Protein AF-A0AAN5BWV5-F1 (afdb_monomer_lite)

Sequence (145 aa):
MLQSTIHFCQETALDIINIGFVNGFPDQSPANWPGSNFGNQCDGLTYDVGGVKTDLLSGCHQIMEDIPICQAAGKKVLLSIGGSTPDNQELLSTESAIGFAEFLWASFGPVDDTWVAWGGPRPFGNVSVDGFDFDIEHNGGFGMF

Radius of gyration: 14.94 Å; chains: 1; bounding box: 42×34×37 Å

pLDDT: mean 92.33, std 11.41, range [37.28, 98.62]

Foldseek 3Di:
DDDFLLVVLPPPVAAEAEQDAQAAALVRWKPSATAGDRDPQFPQAADADPNIGTNHGQGNASCLVRQVSSVVSNHAYAHEYHDDPPQPHDDPDPVSVVVRVVLCCCQAAADDVVCVVVVRHNSSPRHHGNYYHYPHPHDPDPPDD

Organism: Aspergillus oryzae (NCBI:txid5062)

InterPro domains:
  IPR001223 Glycoside hydrolase family 18, catalytic domain [PS51910] (1-145)
  IPR001579 Glycosyl hydrolase family 18, active site [PS01095] (129-137)
  IPR017853 Glycoside hydrolase superfamily [SSF51445] (5-140)

Secondary structure (DSSP, 8-state):
-PPPHHHHHH-TT-SEEEEEEE-B-TTTSGGG--B---TTSS-S-EEEETTEEEEEE---HHHHHHHHHHHHTT-EEEEEEE-SSSTT----SHHHHHHHHHHHHHHHSS--HHHHHTT---TTTT---SEEEEE--S--STT--

Structure (mmCIF, N/CA/C/O backbone):
data_AF-A0AAN5BWV5-F1
#
_entry.id   AF-A0AAN5BWV5-F1
#
loop_
_atom_site.group_PDB
_atom_site.id
_atom_site.type_symbol
_atom_site.label_atom_id
_atom_site.label_alt_id
_atom_site.label_comp_id
_atom_site.label_asym_id
_atom_site.label_entity_id
_atom_site.label_seq_id
_atom_site.pdbx_PDB_ins_code
_atom_site.Cartn_x
_atom_site.Cartn_y
_atom_site.Cartn_z
_atom_site.occupancy
_atom_site.B_iso_or_equiv
_atom_site.auth_seq_id
_atom_site.auth_comp_id
_atom_site.auth_asym_id
_atom_site.auth_atom_id
_atom_site.pdbx_PDB_model_num
ATOM 1 N N . MET A 1 1 ? -13.025 19.524 1.892 1.00 37.28 1 MET A N 1
ATOM 2 C CA . MET A 1 1 ? -12.233 19.333 3.123 1.00 37.28 1 MET A CA 1
ATOM 3 C C . MET A 1 1 ? -12.111 17.830 3.292 1.00 37.28 1 MET A C 1
ATOM 5 O O . MET A 1 1 ? -13.130 17.206 3.534 1.00 37.28 1 MET A O 1
ATOM 9 N N . LEU A 1 2 ? -10.943 17.246 3.015 1.00 50.50 2 LEU A N 1
ATOM 10 C CA . LEU A 1 2 ? -10.703 15.826 3.290 1.00 50.50 2 LEU A CA 1
ATOM 11 C C . LEU A 1 2 ? -10.475 15.702 4.799 1.00 50.50 2 LEU A C 1
ATOM 13 O O . LEU A 1 2 ? -9.602 16.382 5.340 1.00 50.50 2 LEU A O 1
ATOM 17 N N . GLN A 1 3 ? -11.333 14.946 5.476 1.00 63.44 3 GLN A N 1
ATOM 18 C CA . GLN A 1 3 ? -11.221 14.670 6.908 1.00 63.44 3 GLN A CA 1
ATOM 19 C C . GLN A 1 3 ? -10.208 13.533 7.115 1.00 63.44 3 GLN A C 1
ATOM 21 O O . GLN A 1 3 ? -10.070 12.683 6.239 1.00 63.44 3 GLN A O 1
ATOM 26 N N . SER A 1 4 ? -9.475 13.536 8.234 1.00 72.94 4 SER A N 1
ATOM 27 C CA . SER A 1 4 ? -8.537 12.444 8.553 1.00 72.94 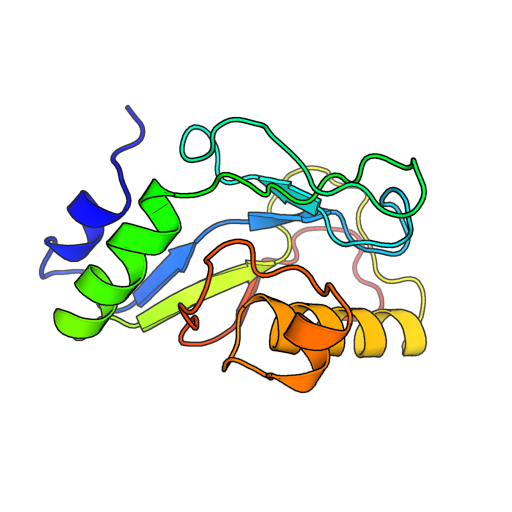4 SER A CA 1
ATOM 28 C C . SER A 1 4 ? -9.300 11.150 8.842 1.00 72.94 4 SER A C 1
ATOM 30 O O . SER A 1 4 ? -10.464 11.182 9.253 1.00 72.94 4 SER A O 1
ATOM 32 N N . THR A 1 5 ? -8.632 10.015 8.642 1.00 69.50 5 THR A N 1
ATOM 33 C CA . THR A 1 5 ? -9.187 8.674 8.853 1.00 69.50 5 THR A CA 1
ATOM 34 C C . THR A 1 5 ? -9.802 8.512 10.251 1.00 69.50 5 THR A C 1
ATOM 36 O O . THR A 1 5 ? -10.880 7.927 10.370 1.00 69.50 5 THR A O 1
ATOM 39 N N . ILE A 1 6 ? -9.229 9.133 11.292 1.00 77.75 6 ILE A N 1
ATOM 40 C CA . ILE A 1 6 ? -9.775 9.113 12.659 1.00 77.75 6 ILE A CA 1
ATOM 41 C C . ILE A 1 6 ? -11.212 9.635 12.765 1.00 77.75 6 ILE A C 1
ATOM 43 O O . ILE A 1 6 ? -11.984 9.145 13.591 1.00 77.75 6 ILE A O 1
ATOM 47 N N . HIS A 1 7 ? -11.594 10.612 11.936 1.00 81.25 7 HIS A N 1
ATOM 48 C CA . HIS A 1 7 ? -12.946 11.167 11.946 1.00 81.25 7 HIS A CA 1
ATOM 49 C C . HIS A 1 7 ? -13.969 10.085 11.591 1.00 81.25 7 HIS A C 1
ATOM 51 O O . HIS A 1 7 ? -14.963 9.905 12.292 1.00 81.25 7 HIS A O 1
ATOM 57 N N . PHE A 1 8 ? -13.664 9.296 10.561 1.00 82.75 8 PHE A N 1
ATOM 58 C CA . PHE A 1 8 ? -14.497 8.184 10.118 1.00 82.75 8 PHE A CA 1
ATOM 59 C C . PHE A 1 8 ? -14.439 6.995 11.088 1.00 82.75 8 PHE A C 1
ATOM 61 O O . PHE A 1 8 ? -15.432 6.288 11.250 1.00 82.75 8 PHE A O 1
ATOM 68 N N . CYS A 1 9 ? -13.334 6.811 11.822 1.00 86.50 9 CYS A N 1
ATOM 69 C CA . CYS A 1 9 ? -13.260 5.817 12.900 1.00 86.50 9 CYS A CA 1
ATOM 70 C C . CYS A 1 9 ? -14.268 6.082 14.035 1.00 86.50 9 CYS A C 1
ATOM 72 O O . CYS A 1 9 ? -14.656 5.153 14.739 1.00 86.50 9 CYS A O 1
ATOM 74 N N . GLN A 1 10 ? -14.692 7.329 14.238 1.00 87.88 10 GLN A N 1
ATOM 75 C CA . GLN A 1 10 ? -15.623 7.704 15.310 1.00 87.88 10 GLN A CA 1
ATOM 76 C C . GLN A 1 10 ? -17.088 7.740 14.848 1.00 87.88 10 GLN A C 1
ATOM 78 O O . GLN A 1 10 ? -17.996 7.742 15.680 1.00 87.88 10 GLN A O 1
ATOM 83 N N . GLU A 1 11 ? -17.329 7.724 13.537 1.00 90.12 11 GLU A N 1
ATOM 84 C CA . GLU A 1 11 ? -18.663 7.664 12.942 1.00 90.12 11 GLU A CA 1
ATOM 85 C C . GLU A 1 11 ? -19.280 6.283 13.210 1.00 90.12 11 GLU A C 1
ATOM 87 O O . GLU A 1 11 ? -18.858 5.265 12.655 1.00 90.12 11 GLU A O 1
ATOM 92 N N . THR A 1 12 ? -20.283 6.208 14.084 1.00 88.31 12 THR A N 1
ATOM 93 C CA . THR A 1 12 ? -20.882 4.927 14.504 1.00 88.31 12 THR A CA 1
ATOM 94 C C . THR A 1 12 ? -21.675 4.231 13.402 1.00 88.31 12 THR A C 1
ATOM 96 O O . THR A 1 12 ? -21.931 3.038 13.518 1.00 88.31 12 THR A O 1
ATOM 99 N N . ALA A 1 13 ? -22.039 4.948 12.337 1.00 92.44 13 ALA A N 1
ATOM 100 C CA . ALA A 1 13 ? -22.757 4.400 11.190 1.00 92.44 13 ALA A CA 1
ATOM 101 C C . ALA A 1 13 ? -21.867 3.603 10.216 1.00 92.44 13 ALA A C 1
ATOM 103 O O . ALA A 1 13 ? -22.396 2.968 9.308 1.00 92.44 13 ALA A O 1
ATOM 104 N N . LEU A 1 14 ? -20.537 3.662 10.361 1.00 92.44 14 LEU A N 1
ATOM 105 C CA . LEU A 1 14 ? -19.596 2.983 9.464 1.00 92.44 14 LEU A CA 1
ATOM 106 C C . LEU A 1 14 ? -19.111 1.660 10.057 1.00 92.44 14 LEU A C 1
ATOM 108 O O . LEU A 1 14 ? -18.552 1.651 11.149 1.00 92.44 14 LEU A O 1
ATOM 112 N N . ASP A 1 15 ? -19.217 0.568 9.306 1.00 94.88 15 ASP A N 1
ATOM 113 C CA . ASP A 1 15 ? -18.696 -0.746 9.717 1.00 94.88 15 ASP A CA 1
ATOM 114 C C . ASP A 1 15 ? -17.393 -1.120 8.992 1.00 94.88 15 ASP A C 1
ATOM 116 O O . ASP A 1 15 ? -16.537 -1.815 9.544 1.00 94.88 15 ASP A O 1
ATOM 120 N N . ILE A 1 16 ? -17.231 -0.646 7.753 1.00 96.06 16 ILE A N 1
ATOM 121 C CA . ILE A 1 16 ? -16.089 -0.928 6.878 1.00 96.06 16 ILE A CA 1
ATOM 122 C C . ILE A 1 16 ? -15.584 0.390 6.289 1.00 96.06 16 ILE A C 1
ATOM 124 O O . ILE A 1 16 ? -16.380 1.234 5.877 1.00 96.06 16 ILE A O 1
ATOM 128 N N . ILE A 1 17 ? -14.264 0.564 6.259 1.00 96.12 17 ILE A N 1
ATOM 129 C CA . ILE A 1 17 ? -13.578 1.716 5.672 1.00 96.12 17 ILE A CA 1
ATOM 130 C C . ILE A 1 17 ? -12.557 1.195 4.660 1.00 96.12 17 ILE A C 1
ATOM 132 O O . ILE A 1 17 ? -11.624 0.484 5.033 1.00 96.12 17 ILE A O 1
ATOM 136 N N . ASN A 1 18 ? -12.713 1.580 3.394 1.00 96.94 18 ASN A N 1
ATOM 137 C CA . ASN A 1 18 ? -11.737 1.294 2.345 1.00 96.94 18 ASN A CA 1
ATOM 138 C C . ASN A 1 18 ? -10.782 2.488 2.223 1.00 96.94 18 ASN A C 1
ATOM 140 O O . ASN A 1 18 ? -11.207 3.605 1.923 1.00 96.94 18 ASN A O 1
ATOM 144 N N . ILE A 1 19 ? -9.494 2.265 2.480 1.00 97.12 19 ILE A N 1
ATOM 145 C CA . ILE A 1 19 ? -8.440 3.267 2.313 1.00 97.12 19 ILE A CA 1
ATOM 146 C C . ILE A 1 19 ? -7.938 3.183 0.874 1.00 97.12 19 ILE A C 1
ATOM 148 O O . ILE A 1 19 ? -7.269 2.224 0.496 1.00 97.12 19 ILE A O 1
ATOM 152 N N . GLY A 1 20 ? -8.265 4.198 0.082 1.00 96.25 20 GLY A N 1
ATOM 153 C CA . GLY A 1 20 ? -7.809 4.334 -1.295 1.00 96.25 20 GLY A CA 1
ATOM 154 C C . GLY A 1 20 ? -6.564 5.227 -1.409 1.00 96.25 20 GLY A C 1
ATOM 155 O O . GLY A 1 20 ? -6.540 6.291 -0.790 1.00 96.25 20 GLY A O 1
ATOM 156 N N . PHE A 1 21 ? -5.530 4.871 -2.176 1.00 97.94 21 PHE A N 1
ATOM 157 C CA . PHE A 1 21 ? -5.375 3.648 -2.979 1.00 97.94 21 PHE A CA 1
ATOM 158 C C . PHE A 1 21 ? -3.910 3.216 -3.124 1.00 97.94 21 PHE A C 1
ATOM 160 O O . PHE A 1 21 ? -2.987 4.036 -3.100 1.00 97.94 21 PHE A O 1
ATOM 167 N N . VAL A 1 22 ? -3.708 1.919 -3.371 1.00 98.31 22 VAL A N 1
ATOM 168 C CA . VAL A 1 22 ? -2.557 1.431 -4.145 1.00 98.31 22 VAL A CA 1
ATOM 169 C C . VAL A 1 22 ? -2.934 1.538 -5.620 1.00 98.31 22 VAL A C 1
ATOM 171 O O . VAL A 1 22 ? -3.660 0.693 -6.142 1.00 98.31 22 VAL A O 1
ATOM 174 N N . ASN A 1 23 ? -2.489 2.610 -6.270 1.00 96.75 23 ASN A N 1
ATOM 175 C CA . ASN A 1 23 ? -2.905 2.982 -7.622 1.00 96.75 23 ASN A CA 1
ATOM 176 C C . ASN A 1 23 ? -1.773 2.924 -8.661 1.00 96.75 23 ASN A C 1
ATOM 178 O O . ASN A 1 23 ? -1.980 3.333 -9.795 1.00 96.75 23 ASN A O 1
ATOM 182 N N . GLY A 1 24 ? -0.582 2.441 -8.296 1.00 97.00 24 GLY A N 1
ATOM 183 C CA . GLY A 1 24 ? 0.482 2.089 -9.243 1.00 97.00 24 GLY A CA 1
ATOM 184 C C . GLY A 1 24 ? 0.726 0.584 -9.221 1.00 97.00 24 GLY A C 1
ATOM 185 O O . GLY A 1 24 ? 0.881 0.017 -8.137 1.00 97.00 24 GLY A O 1
ATOM 186 N N . PHE A 1 25 ? 0.723 -0.075 -10.377 1.00 96.69 25 PHE A N 1
ATOM 187 C CA . PHE A 1 25 ? 0.914 -1.521 -10.500 1.00 96.69 25 PHE A CA 1
ATOM 188 C C . PHE A 1 25 ? 2.362 -1.825 -10.898 1.00 96.69 25 PHE A C 1
ATOM 190 O O . PHE A 1 25 ? 2.979 -1.056 -11.639 1.00 96.69 25 PHE A O 1
ATOM 197 N N . PRO A 1 26 ? 2.936 -2.945 -10.423 1.00 96.88 26 PRO A N 1
ATOM 198 C CA . PRO A 1 26 ? 4.368 -3.198 -10.561 1.00 96.88 26 PRO A CA 1
ATOM 199 C C . PRO A 1 26 ? 4.847 -3.245 -12.017 1.00 96.88 26 PRO A C 1
ATOM 201 O O . PRO A 1 26 ? 5.977 -2.859 -12.283 1.00 96.88 26 PRO A O 1
ATOM 204 N N . ASP A 1 27 ? 4.010 -3.646 -12.974 1.00 96.38 27 ASP A N 1
ATOM 205 C CA . ASP A 1 27 ? 4.422 -3.768 -14.378 1.00 96.38 27 ASP A CA 1
ATOM 206 C C . ASP A 1 27 ? 4.612 -2.411 -15.088 1.00 96.38 27 ASP A C 1
ATOM 208 O O . ASP A 1 27 ? 5.293 -2.340 -16.114 1.00 96.38 27 ASP A O 1
ATOM 212 N N . GLN A 1 28 ? 4.037 -1.325 -14.553 1.00 94.94 28 GLN A N 1
ATOM 213 C CA . GLN A 1 28 ? 4.140 0.034 -15.106 1.00 94.94 28 GLN A CA 1
ATOM 214 C C . GLN A 1 28 ? 4.822 1.029 -14.156 1.00 94.94 28 GLN A C 1
ATOM 216 O O . GLN A 1 28 ? 5.031 2.183 -14.538 1.00 94.94 28 GLN A O 1
ATOM 221 N N . SER A 1 29 ? 5.181 0.609 -12.941 1.00 96.62 29 SER A N 1
ATOM 222 C CA . SER A 1 29 ? 5.754 1.478 -11.911 1.00 96.62 29 SER A CA 1
ATOM 223 C C . SER A 1 29 ? 7.280 1.331 -11.767 1.00 96.62 29 SER A C 1
ATOM 225 O O . SER A 1 29 ? 7.857 0.276 -12.056 1.00 96.62 29 SER A O 1
ATOM 227 N N . PRO A 1 30 ? 7.985 2.382 -11.304 1.00 97.38 30 PRO A N 1
ATOM 228 C CA . PRO A 1 30 ? 9.431 2.345 -11.106 1.00 97.38 30 PRO A CA 1
ATOM 229 C C . PRO A 1 30 ? 9.879 1.214 -10.174 1.00 97.38 30 PRO A C 1
ATOM 231 O O . PRO A 1 30 ? 9.223 0.900 -9.183 1.00 97.38 30 PRO A O 1
ATOM 234 N N . ALA A 1 31 ? 11.040 0.629 -10.483 1.00 95.69 31 ALA A N 1
ATOM 235 C CA . ALA A 1 31 ? 11.627 -0.503 -9.755 1.00 95.69 31 ALA A CA 1
ATOM 236 C C . ALA A 1 31 ? 10.734 -1.759 -9.672 1.00 95.69 31 ALA A C 1
ATOM 238 O O . ALA A 1 31 ? 11.015 -2.651 -8.873 1.00 95.69 31 ALA A O 1
ATOM 239 N N . ASN A 1 32 ? 9.690 -1.843 -10.502 1.00 96.06 32 ASN A N 1
ATOM 240 C CA . ASN A 1 32 ? 8.654 -2.871 -10.446 1.00 96.06 32 ASN A CA 1
ATOM 241 C C . ASN A 1 32 ? 7.962 -2.961 -9.075 1.00 96.06 32 ASN A C 1
ATOM 243 O O . ASN A 1 32 ? 7.606 -4.048 -8.618 1.00 96.06 32 ASN A O 1
ATOM 247 N N . TRP A 1 33 ? 7.834 -1.831 -8.377 1.00 97.31 33 TRP A N 1
ATOM 248 C CA . TRP A 1 33 ? 7.142 -1.746 -7.093 1.00 97.31 33 TRP A CA 1
ATOM 249 C C . TRP A 1 33 ? 5.783 -1.079 -7.262 1.00 97.31 33 TRP A C 1
ATOM 251 O O . TRP A 1 33 ? 5.681 -0.132 -8.038 1.00 97.31 33 TRP A O 1
ATOM 261 N N . PRO A 1 34 ? 4.755 -1.505 -6.512 1.00 97.94 34 PRO A N 1
ATOM 262 C CA . PRO A 1 34 ? 3.481 -0.805 -6.497 1.00 97.94 34 PRO A CA 1
ATOM 263 C C . PRO A 1 34 ? 3.630 0.645 -6.034 1.00 97.94 34 PRO A C 1
ATOM 265 O O . PRO A 1 34 ? 4.472 0.946 -5.190 1.00 97.94 34 PRO A O 1
ATOM 268 N N . GLY A 1 35 ? 2.779 1.529 -6.544 1.00 98.12 35 GLY A N 1
ATOM 269 C CA . GLY A 1 35 ? 2.667 2.921 -6.111 1.00 98.12 35 GLY A CA 1
ATOM 270 C C . GLY A 1 35 ? 1.446 3.149 -5.227 1.00 98.12 35 GLY A C 1
ATOM 271 O O . GLY A 1 35 ? 0.462 2.412 -5.320 1.00 98.12 35 GLY A O 1
ATOM 272 N N . SER A 1 36 ? 1.484 4.174 -4.378 1.00 98.50 36 SER A N 1
ATOM 273 C CA . SER A 1 36 ? 0.335 4.539 -3.546 1.00 98.50 36 SER A CA 1
ATOM 274 C C . SER A 1 36 ? 0.042 6.032 -3.556 1.00 98.50 36 SER A C 1
ATOM 276 O O . SER A 1 36 ? 0.930 6.878 -3.654 1.00 98.50 36 SER A O 1
ATOM 278 N N . ASN A 1 37 ? -1.238 6.360 -3.409 1.00 97.69 37 ASN A N 1
ATOM 279 C CA . ASN A 1 37 ? -1.707 7.724 -3.262 1.00 97.69 37 ASN A CA 1
ATOM 280 C C . ASN A 1 37 ? -2.867 7.756 -2.270 1.00 97.69 37 ASN A C 1
ATOM 282 O O . ASN A 1 37 ? -3.934 7.216 -2.539 1.00 97.69 37 ASN A O 1
ATOM 286 N N . PHE A 1 38 ? -2.662 8.428 -1.139 1.00 96.62 38 PHE A N 1
ATOM 287 C CA . PHE A 1 38 ? -3.675 8.587 -0.091 1.00 96.62 38 PHE A CA 1
ATOM 288 C C . PHE A 1 38 ? -4.093 10.056 0.067 1.00 96.62 38 PHE A C 1
ATOM 290 O O . PHE A 1 38 ? -4.329 10.551 1.171 1.00 96.62 38 PHE A O 1
ATOM 297 N N . GLY A 1 39 ? -4.111 10.800 -1.042 1.00 93.69 39 GLY A N 1
ATOM 298 C CA . GLY A 1 39 ? -4.411 12.226 -1.054 1.00 93.69 39 GLY A CA 1
ATOM 299 C C . GLY A 1 39 ? -3.422 13.034 -0.210 1.00 93.69 39 GLY A C 1
ATOM 300 O O . GLY A 1 39 ? -2.220 13.026 -0.451 1.00 93.69 39 GLY A O 1
ATOM 301 N N . ASN A 1 40 ? -3.933 13.764 0.780 1.00 91.44 40 ASN A N 1
ATOM 302 C CA . ASN A 1 40 ? -3.156 14.678 1.622 1.00 91.44 40 ASN A CA 1
ATOM 303 C C . ASN A 1 40 ? -2.664 14.063 2.948 1.00 91.44 40 ASN A C 1
ATOM 305 O O . ASN A 1 40 ? -2.288 14.815 3.845 1.00 91.44 40 ASN A O 1
ATOM 309 N N . GLN A 1 41 ? -2.730 12.738 3.106 1.00 91.75 41 GLN A N 1
ATOM 310 C CA . GLN A 1 41 ? -2.500 12.061 4.393 1.00 91.75 41 GLN A CA 1
ATOM 311 C C . GLN A 1 41 ? -1.035 11.679 4.667 1.00 91.75 41 GLN A C 1
ATOM 313 O O . GLN A 1 41 ? -0.684 11.373 5.806 1.00 91.75 41 GLN A O 1
ATOM 318 N N . CYS A 1 42 ? -0.179 11.676 3.644 1.00 95.19 42 CYS A N 1
ATOM 319 C CA . CYS A 1 42 ? 1.237 11.322 3.769 1.00 95.19 42 CYS A CA 1
ATOM 320 C C . CYS A 1 42 ? 2.130 12.533 3.473 1.00 95.19 42 CYS A C 1
ATOM 322 O O . CYS A 1 42 ? 1.700 13.494 2.836 1.00 95.19 42 CYS A O 1
ATOM 324 N N . ASP A 1 43 ? 3.384 12.484 3.912 1.00 95.06 43 ASP A N 1
ATOM 325 C CA . ASP A 1 43 ? 4.354 13.580 3.757 1.00 95.06 43 ASP A CA 1
ATOM 326 C C . ASP A 1 43 ? 4.956 13.727 2.342 1.00 95.06 43 ASP A C 1
ATOM 328 O O . ASP A 1 43 ? 5.708 14.668 2.079 1.00 95.06 43 ASP A O 1
ATOM 332 N N . GLY A 1 44 ? 4.610 12.818 1.425 1.00 94.44 44 GLY A N 1
ATOM 333 C CA . GLY A 1 44 ? 5.085 12.796 0.041 1.00 94.44 44 GLY A CA 1
ATOM 334 C C . GLY A 1 44 ? 6.440 12.112 -0.161 1.00 94.44 44 GLY A C 1
ATOM 335 O O . GLY A 1 44 ? 6.923 12.070 -1.292 1.00 94.44 44 GLY A O 1
ATOM 336 N N . LEU A 1 45 ? 7.062 11.571 0.891 1.00 96.75 45 LEU A N 1
ATOM 337 C CA . LEU A 1 45 ? 8.264 10.751 0.758 1.00 96.75 45 LEU A CA 1
ATOM 338 C C . LEU A 1 45 ? 7.914 9.377 0.184 1.00 96.75 45 LEU A C 1
ATOM 340 O O . LEU A 1 45 ? 6.862 8.815 0.490 1.00 96.75 45 LEU A O 1
ATOM 344 N N . THR A 1 46 ? 8.826 8.818 -0.613 1.00 98.12 46 THR A N 1
ATOM 345 C CA . THR A 1 46 ? 8.687 7.480 -1.198 1.00 98.12 46 THR A CA 1
ATOM 346 C C . THR A 1 46 ? 9.875 6.580 -0.878 1.00 98.12 46 THR A C 1
ATOM 348 O O . THR A 1 46 ? 10.946 7.047 -0.469 1.00 98.12 46 THR A O 1
ATOM 351 N N . TYR A 1 47 ? 9.685 5.268 -1.033 1.00 98.00 47 TYR A N 1
ATOM 352 C CA . TYR A 1 47 ? 10.769 4.296 -0.898 1.00 98.00 47 TYR A CA 1
ATOM 353 C C . TYR A 1 47 ? 11.789 4.417 -2.039 1.00 98.00 47 TYR A C 1
ATOM 355 O O . TYR A 1 47 ? 11.468 4.831 -3.157 1.00 98.00 47 TYR A O 1
ATOM 363 N N . ASP A 1 48 ? 13.028 4.027 -1.745 1.00 96.88 48 ASP A N 1
ATOM 364 C CA . ASP A 1 48 ? 14.150 3.988 -2.680 1.00 96.88 48 ASP A CA 1
ATOM 365 C C . ASP A 1 48 ? 14.698 2.564 -2.756 1.00 96.88 48 ASP A C 1
ATOM 367 O O . ASP A 1 48 ? 15.009 1.964 -1.725 1.00 96.88 48 ASP A O 1
ATOM 371 N N . VAL A 1 49 ? 14.811 2.031 -3.970 1.00 94.62 49 VAL A N 1
ATOM 372 C CA . VAL A 1 49 ? 15.318 0.682 -4.220 1.00 94.62 49 VAL A CA 1
ATOM 373 C C . VAL A 1 49 ? 16.510 0.790 -5.153 1.00 94.62 49 VAL A C 1
ATOM 375 O O . VAL A 1 49 ? 16.368 1.059 -6.345 1.00 94.62 49 VAL A O 1
ATOM 378 N N . GLY A 1 50 ? 17.712 0.609 -4.606 1.00 92.06 50 GLY A N 1
ATOM 379 C CA . GLY A 1 50 ? 18.944 0.635 -5.398 1.00 92.06 50 GLY A CA 1
ATOM 380 C C . GLY A 1 50 ? 19.189 1.960 -6.135 1.00 92.06 50 GLY A C 1
ATOM 381 O O . GLY A 1 50 ? 19.778 1.944 -7.213 1.00 92.06 50 GLY A O 1
ATOM 382 N N . GLY A 1 51 ? 18.736 3.093 -5.587 1.00 95.38 51 GLY A N 1
ATOM 383 C CA . GLY A 1 51 ? 18.843 4.415 -6.210 1.00 95.38 51 GLY A CA 1
ATOM 384 C C . GLY A 1 51 ? 17.676 4.776 -7.132 1.00 95.38 51 GLY A C 1
ATOM 385 O O . GLY A 1 51 ? 17.684 5.859 -7.720 1.00 95.38 51 GLY A O 1
ATOM 386 N N . VAL A 1 52 ? 16.677 3.899 -7.273 1.00 96.94 52 VAL A N 1
ATOM 387 C CA . VAL A 1 52 ? 15.438 4.177 -8.005 1.00 96.94 52 VAL A CA 1
ATOM 388 C C . VAL A 1 52 ? 14.365 4.600 -7.007 1.00 96.94 52 VAL A C 1
ATOM 390 O O . VAL A 1 52 ? 13.982 3.828 -6.127 1.00 96.94 52 VAL A O 1
ATOM 393 N N . LYS A 1 53 ? 13.867 5.832 -7.149 1.00 97.50 53 LYS A N 1
ATOM 394 C CA . LYS A 1 53 ? 12.685 6.290 -6.413 1.00 97.50 53 LYS A CA 1
ATOM 395 C C . LYS A 1 53 ? 11.457 5.544 -6.914 1.00 97.50 53 LYS A C 1
ATOM 397 O O . LYS A 1 53 ? 11.184 5.548 -8.110 1.00 97.50 53 LYS A O 1
ATOM 402 N N . THR A 1 54 ? 10.755 4.909 -5.987 1.00 98.25 54 THR A N 1
ATOM 403 C CA . THR A 1 54 ? 9.458 4.270 -6.233 1.00 98.25 54 THR A CA 1
ATOM 404 C C . THR A 1 54 ? 8.333 5.296 -6.111 1.00 98.25 54 THR A C 1
ATOM 406 O O . THR A 1 54 ? 8.550 6.400 -5.600 1.00 98.25 54 THR A O 1
ATOM 409 N N . ASP A 1 55 ? 7.127 4.890 -6.503 1.00 98.12 55 ASP A N 1
ATOM 410 C CA . ASP A 1 55 ? 5.894 5.650 -6.268 1.00 98.12 55 ASP A CA 1
ATOM 411 C C . ASP A 1 55 ? 5.180 5.224 -4.967 1.00 98.12 55 ASP A C 1
ATOM 413 O O . ASP A 1 55 ? 4.074 5.678 -4.678 1.00 98.12 55 ASP A O 1
ATOM 417 N N . LEU A 1 56 ? 5.783 4.336 -4.163 1.00 98.50 56 LEU A N 1
ATOM 418 C CA . LEU A 1 56 ? 5.210 3.877 -2.898 1.00 98.50 56 LEU A CA 1
ATOM 419 C C . LEU A 1 56 ? 5.510 4.882 -1.787 1.00 98.50 56 LEU A C 1
ATOM 421 O O . LEU A 1 56 ? 6.674 5.071 -1.422 1.00 98.50 56 LEU A O 1
ATOM 425 N N . LEU A 1 57 ? 4.471 5.490 -1.213 1.00 98.44 57 LEU A N 1
ATOM 426 C CA . LEU A 1 57 ? 4.617 6.437 -0.107 1.00 98.44 57 LEU A CA 1
ATOM 427 C C . LEU A 1 57 ? 5.170 5.750 1.152 1.00 98.44 57 LEU A C 1
ATOM 429 O O . LEU A 1 57 ? 4.709 4.676 1.535 1.00 98.44 57 LEU A O 1
ATOM 433 N N . SER A 1 58 ? 6.142 6.387 1.809 1.00 97.31 58 SER A N 1
ATOM 434 C CA . SER A 1 58 ? 6.835 5.857 2.995 1.00 97.31 58 SER A CA 1
ATOM 435 C C . SER A 1 58 ? 6.510 6.594 4.301 1.00 97.31 58 SER A C 1
ATOM 437 O O . SER A 1 58 ? 6.710 6.030 5.375 1.00 97.31 58 SER A O 1
ATOM 439 N N . GLY A 1 59 ? 5.977 7.819 4.234 1.00 93.44 59 GLY A N 1
ATOM 440 C CA . GLY A 1 59 ? 5.683 8.669 5.398 1.00 93.44 59 GLY A CA 1
ATOM 441 C C . GLY A 1 59 ? 4.190 8.862 5.683 1.00 93.44 59 GLY A C 1
ATOM 442 O O . GLY A 1 59 ? 3.713 9.983 5.864 1.00 93.44 59 GLY A O 1
ATOM 443 N N . CYS A 1 60 ? 3.416 7.776 5.710 1.00 95.88 60 CYS A N 1
ATOM 444 C CA . CYS A 1 60 ? 1.970 7.803 5.971 1.00 95.88 60 CYS A CA 1
ATOM 445 C C . CYS A 1 60 ? 1.635 7.660 7.468 1.00 95.88 60 CYS A C 1
ATOM 447 O O . CYS A 1 60 ? 0.852 6.798 7.872 1.00 95.88 60 CYS A O 1
ATOM 449 N N . HIS A 1 61 ? 2.245 8.502 8.308 1.00 94.69 61 HIS A N 1
ATOM 450 C CA . HIS A 1 61 ? 2.188 8.369 9.770 1.00 94.69 61 HIS A CA 1
ATOM 451 C C . HIS A 1 61 ? 0.771 8.477 10.349 1.00 94.69 61 HIS A C 1
ATOM 453 O O . HIS A 1 61 ? 0.422 7.708 11.236 1.00 94.69 61 HIS A O 1
ATOM 459 N N . GLN A 1 62 ? -0.067 9.373 9.816 1.00 93.12 62 GLN A N 1
ATOM 460 C CA . GLN A 1 62 ? -1.44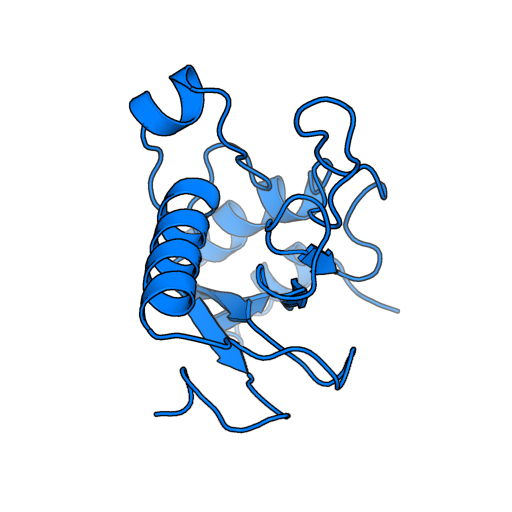3 9.54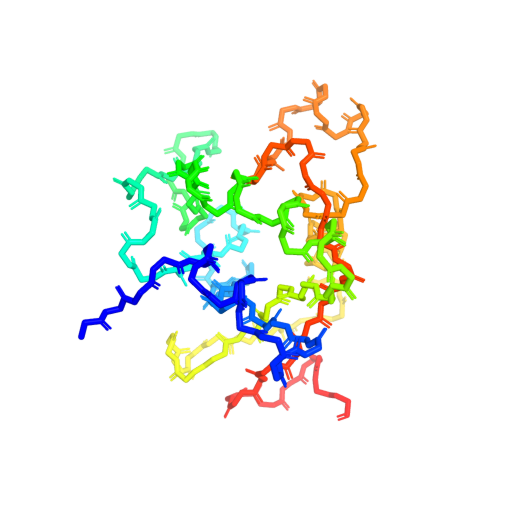2 10.304 1.00 93.12 62 GLN A CA 1
ATOM 461 C C . GLN A 1 62 ? -2.296 8.300 10.031 1.00 93.12 62 GLN A C 1
ATOM 463 O O . GLN A 1 62 ? -2.985 7.814 10.918 1.00 93.12 62 GLN A O 1
ATOM 468 N N . ILE A 1 63 ? -2.195 7.729 8.827 1.00 94.81 63 ILE A N 1
ATOM 469 C CA . ILE A 1 63 ? -2.913 6.494 8.483 1.00 94.81 63 ILE A CA 1
ATOM 470 C C . ILE A 1 63 ? -2.451 5.338 9.378 1.00 94.81 63 ILE A C 1
ATOM 472 O O . ILE A 1 63 ? -3.281 4.585 9.885 1.00 94.81 63 ILE A O 1
ATOM 476 N N . MET A 1 64 ? -1.141 5.226 9.614 1.00 95.69 64 MET A N 1
ATOM 477 C CA . MET A 1 64 ? -0.578 4.242 10.542 1.00 95.69 64 MET A CA 1
ATOM 478 C C . MET A 1 64 ? -1.163 4.380 11.957 1.00 95.69 64 MET A C 1
ATOM 480 O O . MET A 1 64 ? -1.476 3.374 12.583 1.00 95.69 64 MET A O 1
ATOM 484 N N . GLU A 1 65 ? -1.317 5.598 12.474 1.00 95.44 65 GLU A N 1
ATOM 485 C CA . GLU A 1 65 ? -1.879 5.833 13.811 1.00 95.44 65 GLU A CA 1
ATOM 486 C C . GLU A 1 65 ? -3.400 5.595 13.871 1.00 95.44 65 GLU A C 1
ATOM 488 O O . GLU A 1 65 ? -3.905 5.094 14.878 1.00 95.44 65 GLU A O 1
ATOM 493 N N . ASP A 1 66 ? -4.123 5.894 12.789 1.00 95.06 66 ASP A N 1
ATOM 494 C CA . ASP A 1 66 ? -5.589 5.870 12.752 1.00 95.06 66 ASP A CA 1
ATOM 495 C C . ASP A 1 66 ? -6.180 4.461 12.559 1.00 95.06 66 ASP A C 1
ATOM 497 O O . ASP A 1 66 ? -7.229 4.148 13.131 1.00 95.06 66 ASP A O 1
ATOM 501 N N . ILE A 1 67 ? -5.530 3.580 11.785 1.00 96.62 67 ILE A N 1
ATOM 502 C CA . ILE A 1 67 ? -6.053 2.227 11.502 1.00 96.62 67 ILE A CA 1
ATOM 503 C C . ILE A 1 67 ? -6.342 1.432 12.795 1.00 96.62 67 ILE A C 1
ATOM 505 O O . ILE A 1 67 ? -7.463 0.926 12.928 1.00 96.62 67 ILE A O 1
ATOM 509 N N . PRO A 1 68 ? -5.428 1.346 13.787 1.00 96.88 68 PRO A N 1
ATOM 510 C CA . PRO A 1 68 ? -5.706 0.637 15.037 1.00 96.88 68 PRO A CA 1
ATOM 511 C C . PRO A 1 68 ? -6.878 1.228 15.828 1.00 96.88 68 PRO A C 1
ATOM 513 O O . PRO A 1 68 ? -7.584 0.494 16.518 1.00 96.88 68 PRO A O 1
ATOM 516 N N . ILE A 1 69 ? -7.113 2.541 15.726 1.00 95.69 69 ILE A N 1
ATOM 517 C CA . ILE A 1 69 ? -8.241 3.214 16.386 1.00 95.69 69 ILE A CA 1
ATOM 518 C C . ILE A 1 69 ? -9.558 2.756 15.752 1.00 95.69 69 ILE A C 1
ATOM 520 O O . ILE A 1 69 ? -10.488 2.376 16.464 1.00 95.69 69 ILE A O 1
ATOM 524 N N . CYS A 1 70 ? -9.624 2.731 14.420 1.00 96.44 70 CYS A N 1
ATOM 525 C CA . CYS A 1 70 ? -10.757 2.184 13.674 1.00 96.44 70 CYS A CA 1
ATOM 526 C C . CYS A 1 70 ? -11.025 0.711 14.034 1.00 96.44 70 CYS A C 1
ATOM 528 O O . CYS A 1 70 ? -12.164 0.339 14.323 1.00 96.44 70 CYS A O 1
ATOM 530 N N . GLN A 1 71 ? -9.977 -0.115 14.073 1.00 97.00 71 GLN A N 1
ATOM 531 C CA . GLN A 1 71 ? -10.081 -1.536 14.416 1.00 97.00 71 GLN A CA 1
ATOM 532 C C . GLN A 1 71 ? -10.559 -1.746 15.859 1.00 97.00 71 GLN A C 1
ATOM 534 O O . GLN A 1 71 ? -11.442 -2.567 16.108 1.00 97.00 71 GLN A O 1
ATOM 539 N N . ALA A 1 72 ? -10.044 -0.964 16.813 1.00 96.31 72 ALA A N 1
ATOM 540 C CA . ALA A 1 72 ? -10.489 -0.993 18.207 1.00 96.31 72 ALA A CA 1
ATOM 541 C C . ALA A 1 72 ? -11.949 -0.536 18.375 1.00 96.31 72 ALA A C 1
ATOM 543 O O . ALA A 1 72 ? -12.636 -0.997 19.287 1.00 96.31 72 ALA A O 1
ATOM 544 N N . ALA A 1 73 ? -12.442 0.322 17.477 1.00 95.56 73 ALA A N 1
ATOM 545 C CA . ALA A 1 73 ? -13.851 0.703 17.387 1.00 95.56 73 ALA A CA 1
ATOM 546 C C . ALA A 1 73 ? -14.737 -0.369 16.713 1.00 95.56 73 ALA A C 1
ATOM 548 O O . ALA A 1 73 ? -15.926 -0.134 16.501 1.00 95.56 73 ALA A O 1
ATOM 549 N N . GLY A 1 74 ? -14.184 -1.542 16.383 1.00 96.06 74 GLY A N 1
ATOM 550 C CA . GLY A 1 74 ? -14.907 -2.670 15.792 1.00 96.06 74 GLY A CA 1
ATOM 551 C C . GLY A 1 74 ? -15.069 -2.597 14.274 1.00 96.06 74 GLY A C 1
ATOM 552 O O . GLY A 1 74 ? -15.788 -3.422 13.712 1.00 96.06 74 GLY A O 1
ATOM 553 N N . LYS A 1 75 ? -14.412 -1.641 13.608 1.00 96.62 75 LYS A N 1
ATOM 554 C CA . LYS A 1 75 ? -14.505 -1.460 12.156 1.00 96.62 75 LYS A CA 1
ATOM 555 C C . LYS A 1 75 ? -13.505 -2.337 11.419 1.00 96.62 75 LYS A C 1
ATOM 557 O O . LYS A 1 75 ? -12.433 -2.642 11.938 1.00 96.62 75 LYS A O 1
ATOM 562 N N . LYS A 1 76 ? -13.839 -2.691 10.180 1.00 97.81 76 LYS A N 1
ATOM 563 C CA . LYS A 1 76 ? -12.901 -3.306 9.236 1.00 97.81 76 LYS A CA 1
ATOM 564 C C . LYS A 1 76 ? -12.244 -2.245 8.381 1.00 97.81 76 LYS A C 1
ATOM 566 O O . LYS A 1 76 ? -12.935 -1.389 7.836 1.00 97.81 76 LYS A O 1
ATOM 571 N N . VAL A 1 77 ? -10.924 -2.313 8.258 1.00 98.00 77 VAL A N 1
ATOM 572 C CA . VAL A 1 77 ? -10.164 -1.392 7.416 1.00 98.00 77 VAL A CA 1
ATOM 573 C C . VAL A 1 77 ? -9.512 -2.163 6.281 1.00 98.00 77 VAL A C 1
ATOM 575 O O . VAL A 1 77 ? -8.625 -2.980 6.520 1.00 98.00 77 VAL A O 1
ATOM 578 N N . LEU A 1 78 ? -9.962 -1.916 5.053 1.00 98.50 78 LEU A N 1
ATOM 579 C CA . LEU A 1 78 ? -9.440 -2.563 3.851 1.00 98.50 78 LEU A CA 1
ATOM 580 C C . LEU A 1 78 ? -8.533 -1.594 3.092 1.00 98.50 78 LEU A C 1
ATOM 582 O O . LEU A 1 78 ? -8.811 -0.396 3.040 1.00 98.50 78 LEU A O 1
ATOM 586 N N . LEU A 1 79 ? -7.460 -2.102 2.488 1.00 98.62 79 LEU A N 1
ATOM 587 C CA . LEU A 1 79 ? -6.648 -1.332 1.544 1.00 98.62 79 LEU A CA 1
ATOM 588 C C . LEU A 1 79 ? -7.192 -1.537 0.131 1.00 98.62 79 LEU A C 1
ATOM 590 O O . LEU A 1 79 ? -7.242 -2.672 -0.337 1.00 98.62 79 LEU A O 1
ATOM 594 N N . SER A 1 80 ? -7.584 -0.457 -0.538 1.00 98.38 80 SER A N 1
ATOM 595 C CA . SER A 1 80 ? -8.147 -0.532 -1.886 1.00 98.38 80 SER A 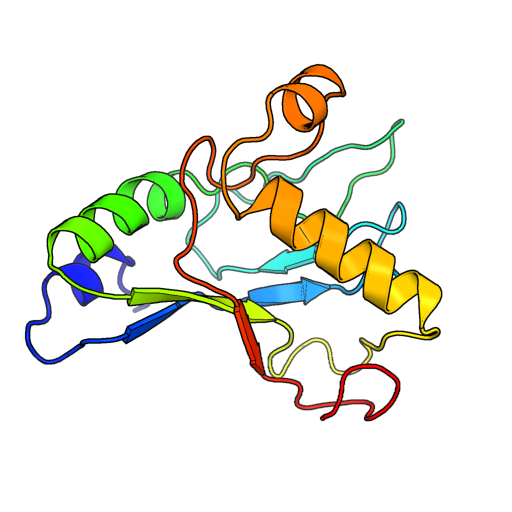CA 1
ATOM 596 C C . SER A 1 80 ? -7.065 -0.427 -2.961 1.00 98.38 80 SER A C 1
ATOM 598 O O . SER A 1 80 ? -6.136 0.382 -2.856 1.00 98.38 80 SER A O 1
ATOM 600 N N . ILE A 1 81 ? -7.179 -1.273 -3.981 1.00 98.06 81 ILE A N 1
ATOM 601 C CA . ILE A 1 81 ? -6.247 -1.412 -5.102 1.00 98.06 81 ILE A CA 1
ATOM 602 C C . ILE A 1 81 ? -6.943 -0.934 -6.378 1.00 98.06 81 ILE A C 1
ATOM 604 O O . ILE A 1 81 ? -8.033 -1.409 -6.690 1.00 98.06 81 ILE A O 1
ATOM 608 N N . GLY A 1 82 ? -6.289 -0.046 -7.129 1.00 95.62 82 GLY A N 1
ATOM 609 C CA . GLY A 1 82 ? -6.819 0.540 -8.363 1.00 95.62 82 GLY A CA 1
ATOM 610 C C . GLY A 1 82 ? -7.278 1.987 -8.177 1.00 95.62 82 GLY A C 1
ATOM 611 O O . GLY A 1 82 ? -6.457 2.861 -7.887 1.00 95.62 82 GLY A O 1
ATOM 612 N N . GLY A 1 83 ? -8.575 2.225 -8.371 1.00 93.25 83 GLY A N 1
ATOM 613 C CA . GLY A 1 83 ? -9.199 3.543 -8.462 1.00 93.25 83 GLY A CA 1
ATOM 614 C C . GLY A 1 83 ? -9.152 4.148 -9.874 1.00 93.25 83 GLY A C 1
ATOM 615 O O . GLY A 1 83 ? -8.506 3.630 -10.786 1.00 93.25 83 GLY A O 1
ATOM 616 N N . SER A 1 84 ? -9.815 5.295 -10.043 1.00 91.12 84 SER A N 1
ATOM 617 C CA . SER A 1 84 ? -10.034 5.934 -11.358 1.00 91.12 84 SER A CA 1
ATOM 618 C C . SER A 1 84 ? -8.803 6.559 -12.019 1.00 91.12 84 SER A C 1
ATOM 620 O O . SER A 1 84 ? -8.875 7.054 -13.144 1.00 91.12 84 SER A O 1
ATOM 622 N N . THR A 1 85 ? -7.673 6.676 -11.317 1.00 90.19 85 THR A N 1
ATOM 623 C CA . THR A 1 85 ? -6.477 7.349 -11.843 1.00 90.19 85 THR A CA 1
ATOM 624 C C . THR A 1 85 ? -5.199 6.777 -11.225 1.00 90.19 85 THR A C 1
ATOM 626 O O . THR A 1 85 ? -5.102 6.695 -9.994 1.00 90.19 85 THR A O 1
ATOM 629 N N . PRO A 1 86 ? -4.160 6.515 -12.039 1.00 91.19 86 PRO A N 1
ATOM 630 C CA . PRO A 1 86 ? -4.123 6.651 -13.499 1.00 91.19 86 PRO A CA 1
ATOM 631 C C . PRO A 1 86 ? -4.853 5.505 -14.225 1.00 91.19 86 PRO A C 1
ATOM 633 O O . PRO A 1 86 ? -4.964 4.399 -13.711 1.00 91.19 86 PRO A O 1
ATOM 636 N N . ASP A 1 87 ? -5.344 5.771 -15.437 1.00 91.38 87 ASP A N 1
ATOM 637 C CA . ASP A 1 87 ? -6.200 4.863 -16.222 1.00 91.38 87 ASP A CA 1
ATOM 638 C C . ASP A 1 87 ? -5.422 3.831 -17.058 1.00 91.38 87 ASP A C 1
ATOM 640 O O . ASP A 1 87 ? -6.001 3.118 -17.874 1.00 91.38 87 ASP A O 1
ATOM 644 N N . ASN A 1 88 ? -4.104 3.740 -16.867 1.00 90.44 88 ASN A N 1
ATOM 645 C CA . ASN A 1 88 ? -3.186 2.933 -17.674 1.00 90.44 88 ASN A CA 1
ATOM 646 C C . ASN A 1 88 ? -2.493 1.802 -16.892 1.00 90.44 88 ASN A C 1
ATOM 648 O O . ASN A 1 88 ? -1.506 1.247 -17.371 1.00 90.44 88 ASN A O 1
ATOM 652 N N . GLN A 1 89 ? -2.958 1.502 -15.680 1.00 92.69 89 GLN A N 1
ATOM 653 C CA . GLN A 1 89 ? -2.410 0.423 -14.858 1.00 92.69 89 GLN A CA 1
ATOM 654 C C . GLN A 1 89 ? -3.058 -0.908 -15.236 1.00 92.69 89 GLN A C 1
ATOM 656 O O . GLN A 1 89 ? -4.265 -0.962 -15.475 1.00 92.69 89 GLN A O 1
ATOM 661 N N . GLU A 1 90 ? -2.259 -1.972 -15.302 1.00 92.62 90 GLU A N 1
ATOM 662 C CA . GLU A 1 90 ? -2.716 -3.338 -15.576 1.00 92.62 90 GLU A CA 1
ATOM 663 C C . GLU A 1 90 ? -1.665 -4.359 -15.116 1.00 92.62 90 GLU A C 1
ATOM 665 O O . GLU A 1 90 ? -0.486 -4.040 -15.008 1.00 92.62 90 GLU A O 1
ATOM 670 N N . LEU A 1 91 ? -2.060 -5.603 -14.856 1.00 93.44 91 LEU A N 1
ATOM 671 C CA . LEU A 1 91 ? -1.102 -6.695 -14.658 1.00 93.44 91 LEU A CA 1
ATOM 672 C C . LEU A 1 91 ? -0.944 -7.441 -15.980 1.00 93.44 91 LEU A C 1
ATOM 674 O O . LEU A 1 91 ? -1.923 -7.908 -16.562 1.00 93.44 91 LEU A O 1
ATOM 678 N N . LEU A 1 92 ? 0.293 -7.559 -16.453 1.00 93.75 92 LEU A N 1
ATOM 679 C CA . LEU A 1 92 ? 0.636 -8.108 -17.764 1.00 93.75 92 LEU A CA 1
ATOM 680 C C . LEU A 1 92 ? 0.797 -9.631 -17.753 1.00 93.75 92 LEU A C 1
ATOM 682 O O . LEU A 1 92 ? 0.876 -10.254 -18.814 1.00 93.75 92 LEU A O 1
ATOM 686 N N . SER A 1 93 ? 0.859 -10.252 -16.572 1.00 93.75 93 SER A N 1
ATOM 687 C CA . SER A 1 93 ? 1.026 -11.697 -16.439 1.00 93.75 93 SER A CA 1
ATOM 688 C C . SER A 1 93 ? 0.459 -12.242 -15.127 1.00 93.75 93 SER A C 1
ATOM 690 O O . SER A 1 93 ? 0.294 -11.529 -14.141 1.00 93.75 93 SER A O 1
ATOM 692 N N . THR A 1 94 ? 0.208 -13.552 -15.080 1.00 93.75 94 THR A N 1
ATOM 693 C CA . THR A 1 94 ? -0.122 -14.243 -13.822 1.00 93.75 94 THR A CA 1
ATOM 694 C C . THR A 1 94 ? 1.030 -14.189 -12.815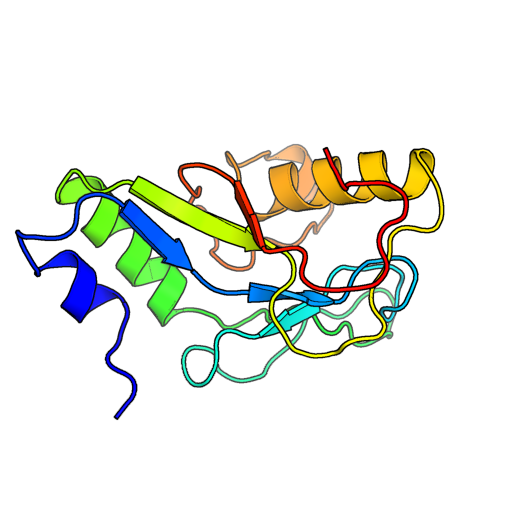 1.00 93.75 94 THR A C 1
ATOM 696 O O . THR A 1 94 ? 0.787 -14.135 -11.616 1.00 93.75 94 THR A O 1
ATOM 699 N N . GLU A 1 95 ? 2.278 -14.188 -13.287 1.00 95.94 95 GLU A N 1
ATOM 700 C CA . GLU A 1 95 ? 3.461 -14.117 -12.424 1.00 95.94 95 GLU A CA 1
ATOM 701 C C . GLU A 1 95 ? 3.561 -12.758 -11.724 1.00 95.94 95 GLU A C 1
ATOM 703 O O . GLU A 1 95 ? 3.701 -12.714 -10.502 1.00 95.94 95 GLU A O 1
ATOM 708 N N . SER A 1 96 ? 3.383 -11.657 -12.462 1.00 95.56 96 SER A N 1
ATOM 709 C CA . SER A 1 96 ? 3.342 -10.315 -11.869 1.00 95.56 96 SER A CA 1
ATOM 710 C C . SER A 1 96 ? 2.145 -10.132 -10.938 1.00 95.56 96 SER A C 1
ATOM 712 O O . SER A 1 96 ? 2.285 -9.503 -9.892 1.00 95.56 96 SER A O 1
ATOM 714 N N . ALA A 1 97 ? 0.998 -10.754 -11.233 1.00 95.69 97 ALA A N 1
ATOM 715 C CA . ALA A 1 97 ? -0.152 -10.752 -10.331 1.00 95.69 97 ALA A CA 1
ATOM 716 C C . ALA A 1 97 ? 0.127 -11.463 -8.993 1.00 95.69 97 ALA A C 1
ATOM 718 O O . ALA A 1 97 ? -0.228 -10.942 -7.934 1.00 95.69 97 ALA A O 1
ATOM 719 N N . ILE A 1 98 ? 0.785 -12.627 -9.022 1.00 97.06 98 ILE A N 1
ATOM 720 C CA . ILE A 1 98 ? 1.186 -13.350 -7.804 1.00 97.06 98 ILE A CA 1
ATOM 721 C C . ILE A 1 98 ? 2.205 -12.525 -7.014 1.00 97.06 98 ILE A C 1
ATOM 723 O O . ILE A 1 98 ? 2.003 -12.297 -5.823 1.00 97.06 98 ILE A O 1
ATOM 727 N N . GLY A 1 99 ? 3.245 -12.012 -7.680 1.00 97.88 99 GLY A N 1
ATOM 728 C CA . GLY A 1 99 ? 4.258 -11.177 -7.034 1.00 97.88 99 GLY A CA 1
ATOM 729 C C . GLY A 1 99 ? 3.672 -9.901 -6.421 1.00 97.88 99 GLY A C 1
ATOM 730 O O . GLY A 1 99 ? 4.070 -9.496 -5.330 1.00 97.88 99 GLY A O 1
ATOM 731 N N . PHE A 1 100 ? 2.671 -9.295 -7.068 1.00 97.94 100 PHE A N 1
ATOM 732 C CA . PHE A 1 100 ? 1.972 -8.138 -6.518 1.00 97.94 100 PHE A CA 1
ATOM 733 C C . PHE A 1 100 ? 1.194 -8.495 -5.245 1.00 97.94 100 PHE A C 1
ATOM 735 O O . PHE A 1 100 ? 1.287 -7.784 -4.244 1.00 97.94 100 PHE A O 1
ATOM 742 N N . ALA A 1 101 ? 0.468 -9.615 -5.248 1.00 98.00 101 ALA A N 1
ATOM 743 C CA . ALA A 1 101 ? -0.262 -10.081 -4.073 1.00 98.00 101 ALA A CA 1
ATOM 744 C C . ALA A 1 101 ? 0.678 -10.412 -2.898 1.00 98.00 101 ALA A C 1
ATOM 746 O O . ALA A 1 101 ? 0.399 -10.023 -1.763 1.00 98.00 101 ALA A O 1
ATOM 747 N N . GLU A 1 102 ? 1.807 -11.075 -3.165 1.00 98.38 102 GLU A N 1
ATOM 748 C CA . GLU A 1 102 ? 2.839 -11.367 -2.162 1.00 98.38 102 GLU A CA 1
ATOM 749 C C . GLU A 1 102 ? 3.426 -10.082 -1.566 1.00 98.38 102 GLU A C 1
ATOM 751 O O . GLU A 1 102 ? 3.533 -9.961 -0.344 1.00 98.38 102 GLU A O 1
ATOM 756 N N . PHE A 1 103 ? 3.731 -9.094 -2.413 1.00 98.44 103 PHE A N 1
ATOM 757 C CA . PHE A 1 103 ? 4.215 -7.787 -1.974 1.00 98.44 103 PHE A CA 1
ATOM 758 C C . PHE A 1 103 ? 3.199 -7.088 -1.066 1.00 98.44 103 PHE A C 1
ATOM 760 O O . PHE A 1 103 ? 3.538 -6.659 0.036 1.00 98.44 103 PHE A O 1
ATOM 767 N N . LEU A 1 104 ? 1.936 -6.994 -1.496 1.00 98.56 104 LEU A N 1
ATOM 768 C CA . LEU A 1 104 ? 0.873 -6.357 -0.717 1.00 98.56 104 LEU A CA 1
ATOM 769 C C . LEU A 1 104 ? 0.681 -7.038 0.641 1.00 98.56 104 LEU A C 1
ATOM 771 O O . LEU A 1 104 ? 0.574 -6.360 1.666 1.00 98.56 104 LEU A O 1
ATOM 775 N N . TRP A 1 105 ? 0.682 -8.371 0.657 1.00 98.62 105 TRP A N 1
ATOM 776 C CA . TRP A 1 105 ? 0.555 -9.150 1.881 1.00 98.62 105 TRP A CA 1
ATOM 777 C C . TRP A 1 105 ? 1.714 -8.890 2.849 1.00 98.62 105 TRP A C 1
ATOM 779 O O . TRP A 1 105 ? 1.474 -8.586 4.017 1.00 98.62 105 TRP A O 1
ATOM 789 N N . ALA A 1 106 ? 2.959 -8.928 2.372 1.00 98.31 106 ALA A N 1
ATOM 790 C CA . ALA A 1 106 ? 4.134 -8.683 3.207 1.00 98.31 106 ALA A CA 1
ATOM 791 C C . ALA A 1 106 ? 4.215 -7.223 3.706 1.00 98.31 106 ALA A C 1
ATOM 793 O O . ALA A 1 106 ? 4.617 -6.956 4.845 1.00 98.31 106 ALA A O 1
ATOM 794 N N . SER A 1 107 ? 3.785 -6.259 2.887 1.00 98.31 107 SER A N 1
ATOM 795 C CA . SER A 1 107 ? 3.868 -4.828 3.201 1.00 98.31 107 SER A CA 1
ATOM 796 C C . SER A 1 107 ? 2.741 -4.286 4.073 1.00 98.31 107 SER A C 1
ATOM 798 O O . SER A 1 107 ? 2.987 -3.372 4.863 1.00 98.31 107 SER A O 1
ATOM 800 N N . PHE A 1 108 ? 1.527 -4.829 3.952 1.00 98.56 108 PHE A N 1
ATOM 801 C CA . PHE A 1 108 ? 0.328 -4.296 4.615 1.00 98.56 108 PHE A CA 1
ATOM 802 C C . PHE A 1 108 ? -0.430 -5.325 5.461 1.00 98.56 108 PHE A C 1
ATOM 804 O O . PHE A 1 108 ? -1.285 -4.944 6.259 1.00 98.56 108 PHE A O 1
ATOM 811 N N . GLY A 1 109 ? -0.125 -6.616 5.316 1.00 98.31 109 GLY A N 1
ATOM 812 C CA . GLY A 1 109 ? -0.665 -7.692 6.146 1.00 98.31 109 GLY A CA 1
ATOM 813 C C . GLY A 1 109 ? 0.096 -7.866 7.469 1.00 98.31 109 GLY A C 1
ATOM 814 O O . GLY A 1 109 ? 0.779 -6.931 7.916 1.00 98.31 109 GLY A O 1
ATOM 815 N N . PRO A 1 110 ? -0.010 -9.051 8.106 1.00 98.31 110 PRO A N 1
ATOM 816 C CA . PRO A 1 110 ? 0.737 -9.393 9.314 1.00 98.31 110 PRO A CA 1
ATOM 817 C C . PRO A 1 110 ? 2.238 -9.138 9.166 1.00 98.31 110 PRO A C 1
ATOM 819 O O . PRO A 1 110 ? 2.807 -9.337 8.095 1.00 98.31 110 PRO A O 1
ATOM 822 N N . VAL A 1 111 ? 2.884 -8.704 10.250 1.00 97.81 111 VAL A N 1
ATOM 823 C CA . VAL A 1 111 ? 4.333 -8.473 10.248 1.00 97.81 111 VAL A CA 1
ATOM 824 C C . VAL A 1 111 ? 5.065 -9.790 10.000 1.00 97.81 111 VAL A C 1
ATOM 826 O O . VAL A 1 111 ? 4.880 -10.760 10.735 1.00 97.81 111 VAL A O 1
ATOM 829 N N . ASP A 1 112 ? 5.917 -9.787 8.979 1.00 97.50 112 ASP A N 1
ATOM 830 C CA . ASP A 1 112 ? 6.867 -10.851 8.680 1.00 97.50 112 ASP A CA 1
ATOM 831 C C . ASP A 1 112 ? 8.284 -10.342 8.979 1.00 97.50 112 ASP A C 1
ATOM 833 O O . ASP A 1 112 ? 8.815 -9.470 8.285 1.00 97.50 112 ASP A O 1
ATOM 837 N N . ASP A 1 113 ? 8.903 -10.884 10.029 1.00 97.06 113 ASP A N 1
ATOM 838 C CA . ASP A 1 113 ? 10.251 -10.495 10.451 1.00 97.06 113 ASP A CA 1
ATOM 839 C C . ASP A 1 113 ? 11.303 -10.761 9.367 1.00 97.06 113 ASP A C 1
ATOM 841 O O . ASP A 1 113 ? 12.313 -10.059 9.302 1.00 97.06 113 ASP A O 1
ATOM 845 N N . THR A 1 114 ? 11.082 -11.752 8.495 1.00 97.69 114 THR A N 1
ATOM 846 C CA . THR A 1 114 ? 11.991 -12.026 7.381 1.00 97.69 114 THR A CA 1
ATOM 847 C C . THR A 1 114 ? 11.896 -10.916 6.342 1.00 97.69 114 THR A C 1
ATOM 849 O O . THR A 1 114 ? 12.926 -10.369 5.956 1.00 97.69 114 THR A O 1
ATOM 852 N N . TRP A 1 115 ? 10.689 -10.480 5.978 1.00 97.12 115 TRP A N 1
ATOM 853 C CA . TRP A 1 115 ? 10.484 -9.347 5.073 1.00 97.12 115 TRP A CA 1
ATOM 854 C C . TRP A 1 115 ? 11.144 -8.069 5.602 1.00 97.12 115 TRP A C 1
ATOM 856 O O . TRP A 1 115 ? 11.898 -7.409 4.885 1.00 97.12 115 TRP A O 1
ATOM 866 N N . VAL A 1 116 ? 10.937 -7.761 6.886 1.00 96.06 116 VAL A N 1
ATOM 867 C CA . VAL A 1 116 ? 11.533 -6.584 7.537 1.00 96.06 116 VAL A CA 1
ATOM 868 C C . VAL A 1 116 ? 13.061 -6.682 7.584 1.00 96.06 116 VAL A C 1
ATOM 870 O O . VAL A 1 116 ? 13.745 -5.708 7.270 1.00 96.06 116 VAL A O 1
ATOM 873 N N . ALA A 1 117 ? 13.623 -7.848 7.921 1.00 96.31 117 ALA A N 1
ATOM 874 C CA . ALA A 1 117 ? 15.073 -8.052 7.964 1.00 96.31 117 ALA A CA 1
ATOM 875 C C . ALA A 1 117 ? 15.743 -7.906 6.587 1.00 96.31 117 ALA A C 1
ATOM 877 O O . ALA A 1 117 ? 16.893 -7.476 6.503 1.00 96.31 117 ALA A O 1
ATOM 878 N N . TRP A 1 118 ? 15.019 -8.225 5.512 1.00 94.06 118 TRP A N 1
ATOM 879 C CA . TRP A 1 118 ? 15.450 -8.000 4.131 1.00 94.06 118 TRP A CA 1
ATOM 880 C C . TRP A 1 118 ? 15.314 -6.540 3.670 1.00 94.06 118 TRP A C 1
ATOM 882 O O . TRP A 1 118 ? 15.695 -6.216 2.547 1.00 94.06 118 TRP A O 1
ATOM 892 N N . GLY A 1 119 ? 14.810 -5.646 4.527 1.00 93.12 119 GLY A N 1
ATOM 893 C CA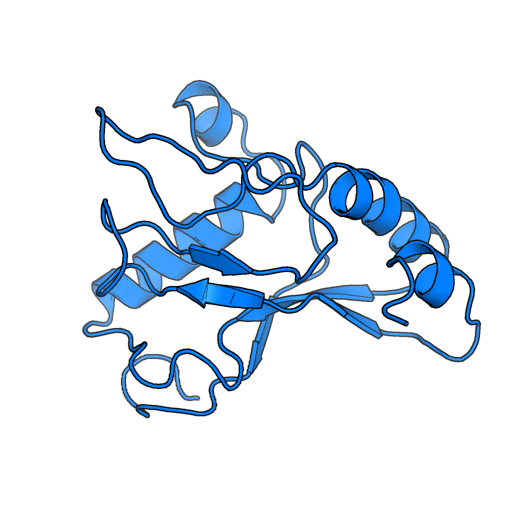 . GLY A 1 119 ? 14.567 -4.243 4.191 1.00 93.12 119 GLY A CA 1
ATOM 894 C C . GLY A 1 119 ? 13.286 -4.023 3.384 1.00 93.12 119 GLY A C 1
ATOM 895 O O . GLY A 1 119 ? 13.151 -2.992 2.728 1.00 93.12 119 GLY A O 1
ATOM 896 N N . GLY A 1 120 ? 12.357 -4.982 3.416 1.00 96.19 120 GLY A N 1
ATOM 897 C CA . GLY A 1 120 ? 11.055 -4.867 2.778 1.00 96.19 120 GLY A CA 1
ATOM 898 C C . GLY A 1 120 ? 10.215 -3.718 3.363 1.00 96.19 120 GLY A C 1
ATOM 899 O O . GLY A 1 120 ? 10.278 -3.446 4.567 1.00 96.19 120 GLY A O 1
ATOM 900 N N . PRO A 1 121 ? 9.424 -3.010 2.539 1.00 97.62 121 PRO A N 1
ATOM 901 C CA . PRO A 1 121 ? 8.661 -1.849 2.968 1.00 97.62 121 PRO A CA 1
ATOM 902 C C . PRO A 1 121 ? 7.495 -2.245 3.869 1.00 97.62 121 PRO A C 1
ATOM 904 O O . PRO A 1 121 ? 6.801 -3.240 3.637 1.00 97.62 121 PRO A O 1
ATOM 907 N N . ARG A 1 122 ? 7.252 -1.386 4.859 1.00 98.06 122 ARG A N 1
ATOM 908 C CA . ARG A 1 122 ? 6.101 -1.397 5.766 1.00 98.06 122 ARG A CA 1
ATOM 909 C C . ARG A 1 122 ? 5.521 0.022 5.832 1.00 98.06 122 ARG A C 1
ATOM 911 O O . ARG A 1 122 ? 5.841 0.756 6.769 1.00 98.06 122 ARG A O 1
ATOM 918 N N . PRO A 1 123 ? 4.705 0.438 4.843 1.00 97.75 123 PRO A N 1
ATOM 919 C CA . PRO A 1 123 ? 4.249 1.829 4.726 1.00 97.75 123 PRO A CA 1
ATOM 920 C C . PRO A 1 123 ? 3.410 2.310 5.916 1.00 97.75 123 PRO A C 1
ATOM 922 O O . PRO A 1 123 ? 3.415 3.494 6.243 1.00 97.75 123 PRO A O 1
ATOM 925 N N . PHE A 1 124 ? 2.729 1.380 6.596 1.00 97.38 124 PHE A N 1
ATOM 926 C CA . PHE A 1 124 ? 1.991 1.627 7.840 1.00 97.38 124 PHE A CA 1
ATOM 927 C C . PHE A 1 124 ? 2.678 0.991 9.063 1.00 97.38 124 PHE A C 1
ATOM 929 O O . PHE A 1 124 ? 2.026 0.612 10.035 1.00 97.38 124 PHE A O 1
ATOM 936 N N . GLY A 1 125 ? 4.001 0.814 9.020 1.00 96.25 125 GLY A N 1
ATOM 937 C CA . GLY A 1 125 ? 4.763 0.201 10.107 1.00 96.25 125 GLY A CA 1
ATOM 938 C C . GLY A 1 125 ? 4.242 -1.193 10.479 1.00 96.25 125 GLY A C 1
ATOM 939 O O . GLY A 1 125 ? 3.994 -2.037 9.616 1.00 96.25 125 GLY A O 1
ATOM 940 N N . ASN A 1 126 ? 4.050 -1.443 11.775 1.00 96.38 126 ASN A N 1
ATOM 941 C CA . ASN A 1 126 ? 3.604 -2.748 12.287 1.00 96.38 126 ASN A CA 1
ATOM 942 C C . ASN A 1 126 ? 2.083 -2.962 12.206 1.00 96.38 126 ASN A C 1
ATOM 944 O O . ASN A 1 126 ? 1.579 -3.974 12.689 1.00 96.38 126 ASN A O 1
ATOM 948 N N . VAL A 1 127 ? 1.343 -2.023 11.618 1.00 96.44 127 VAL A N 1
ATOM 949 C CA . VAL A 1 127 ? -0.108 -2.131 11.476 1.00 96.44 127 VAL A CA 1
ATOM 950 C C . VAL A 1 127 ? -0.461 -3.063 10.325 1.00 96.44 127 VAL A C 1
ATOM 952 O O . VAL A 1 127 ? 0.158 -3.010 9.266 1.00 96.44 127 VAL A O 1
ATOM 955 N N . SER A 1 128 ? -1.456 -3.922 10.543 1.00 98.25 128 SER A N 1
ATOM 956 C CA . SER A 1 128 ? -2.019 -4.805 9.517 1.00 98.25 128 SER A CA 1
ATOM 957 C C . SER A 1 128 ? -3.426 -4.344 9.149 1.00 98.25 128 SER A C 1
ATOM 959 O O . SER A 1 128 ? -4.240 -4.100 10.042 1.00 98.25 128 SER A O 1
ATOM 961 N N . VAL A 1 129 ? -3.722 -4.246 7.854 1.00 98.50 129 VAL A N 1
ATOM 962 C CA . VAL A 1 129 ? -5.100 -4.039 7.377 1.00 98.50 129 VAL A CA 1
ATOM 963 C C . VAL A 1 129 ? -5.927 -5.317 7.553 1.00 98.50 129 VAL A C 1
ATOM 965 O O . VAL A 1 129 ? -5.378 -6.415 7.648 1.00 98.50 129 VAL A O 1
ATOM 968 N N . ASP A 1 130 ? -7.254 -5.192 7.600 1.00 98.50 130 ASP A N 1
ATOM 969 C CA . ASP A 1 130 ? -8.169 -6.336 7.727 1.00 98.50 130 ASP A CA 1
ATOM 970 C C . ASP A 1 130 ? -8.348 -7.108 6.409 1.00 98.50 130 ASP A C 1
ATOM 972 O O . ASP A 1 130 ? -8.878 -8.221 6.412 1.00 98.50 130 ASP A O 1
ATOM 976 N N . GLY A 1 131 ? -7.928 -6.527 5.285 1.00 98.38 131 GLY A N 1
ATOM 977 C CA . GLY A 1 131 ? -8.001 -7.148 3.970 1.00 98.38 131 GLY A CA 1
ATOM 978 C C . GLY A 1 131 ? -7.732 -6.165 2.837 1.00 98.38 131 GLY A C 1
ATOM 979 O O . GLY A 1 131 ? -7.291 -5.035 3.059 1.00 98.38 131 GLY A O 1
ATOM 980 N N . PHE A 1 132 ? -8.023 -6.618 1.622 1.00 98.56 132 PHE A N 1
ATOM 981 C CA . PHE A 1 132 ? -7.808 -5.868 0.390 1.00 98.56 132 PHE A CA 1
ATOM 982 C C . PHE A 1 132 ? -9.116 -5.755 -0.384 1.00 98.56 132 PHE A C 1
ATOM 984 O O . PHE A 1 132 ? -9.880 -6.717 -0.473 1.00 98.56 132 PHE A O 1
ATOM 991 N N . ASP A 1 133 ? -9.352 -4.568 -0.918 1.00 98.00 133 ASP A N 1
ATOM 992 C CA . ASP A 1 133 ? -10.487 -4.215 -1.761 1.00 98.00 133 ASP A CA 1
ATOM 993 C C . ASP A 1 133 ? -9.996 -4.025 -3.205 1.00 98.00 133 ASP A C 1
ATOM 995 O O . ASP A 1 133 ? -8.903 -3.502 -3.426 1.00 98.00 133 ASP A O 1
ATOM 999 N N . PHE A 1 134 ? -10.772 -4.491 -4.182 1.00 96.25 134 PHE A N 1
ATOM 1000 C CA . PHE A 1 134 ? -10.398 -4.484 -5.599 1.00 96.25 134 PHE A CA 1
ATOM 1001 C C . PHE A 1 134 ? -11.311 -3.524 -6.356 1.00 96.25 134 PHE A C 1
ATOM 1003 O O . PHE A 1 134 ? -12.376 -3.916 -6.832 1.00 96.25 134 PHE A O 1
ATOM 1010 N N . ASP A 1 135 ? -10.867 -2.278 -6.483 1.00 94.12 135 ASP A N 1
ATOM 1011 C CA . ASP A 1 135 ? -11.557 -1.221 -7.218 1.00 94.12 135 ASP A CA 1
ATOM 1012 C C . ASP A 1 135 ? -10.903 -1.029 -8.595 1.00 94.12 135 ASP A C 1
ATOM 1014 O O . ASP A 1 135 ? -10.240 -0.032 -8.890 1.00 94.12 135 ASP A O 1
ATOM 1018 N N . ILE A 1 136 ? -10.989 -2.070 -9.427 1.00 91.12 136 ILE A N 1
ATOM 1019 C CA . ILE A 1 136 ? -10.345 -2.113 -10.744 1.00 91.12 136 ILE A CA 1
ATOM 1020 C C . ILE A 1 136 ? -11.293 -1.526 -11.793 1.00 91.12 136 ILE A C 1
ATOM 1022 O O . ILE A 1 136 ? -12.196 -2.203 -12.283 1.00 91.12 136 ILE A O 1
ATOM 1026 N N . GLU A 1 137 ? -11.068 -0.266 -12.157 1.00 87.25 137 GLU A N 1
ATOM 1027 C CA . GLU A 1 137 ? -11.962 0.481 -13.056 1.00 87.25 137 GLU A CA 1
ATOM 1028 C C . GLU A 1 137 ? -11.496 0.507 -14.528 1.00 87.25 137 GLU A C 1
ATOM 1030 O O . GLU A 1 137 ? -12.240 0.942 -15.412 1.00 87.25 137 GLU A O 1
ATOM 1035 N N . HIS A 1 138 ? -10.283 0.016 -14.821 1.00 85.56 138 HIS A N 1
ATOM 1036 C CA . HIS A 1 138 ? -9.647 0.104 -16.142 1.00 85.56 138 HIS A CA 1
ATOM 1037 C C . HIS A 1 138 ? -8.917 -1.190 -16.557 1.00 85.56 138 HIS A C 1
ATOM 1039 O O . HIS A 1 138 ? -8.583 -2.028 -15.726 1.00 85.56 138 HIS A O 1
ATOM 1045 N N . ASN A 1 139 ? -8.663 -1.324 -17.868 1.00 80.94 139 ASN A N 1
ATOM 1046 C CA . ASN A 1 139 ? -7.750 -2.295 -18.502 1.00 80.94 139 ASN A CA 1
ATOM 1047 C C . ASN A 1 139 ? -7.912 -3.766 -18.072 1.00 80.94 139 ASN A C 1
ATOM 1049 O O . ASN A 1 139 ? -6.978 -4.383 -17.572 1.00 80.94 139 ASN A O 1
ATOM 1053 N N . GLY A 1 140 ? -9.099 -4.341 -18.303 1.00 63.31 140 GLY A N 1
ATOM 1054 C CA . GLY A 1 140 ? -9.509 -5.664 -17.810 1.00 63.31 140 GLY A CA 1
ATOM 1055 C C . GLY A 1 140 ? -8.736 -6.905 -18.275 1.00 63.31 140 GLY A C 1
ATOM 1056 O O . GLY A 1 140 ? -9.276 -7.747 -18.994 1.00 63.31 140 GLY A O 1
ATOM 1057 N N . GLY A 1 141 ? -7.489 -7.026 -17.821 1.00 61.25 141 GLY A N 1
ATOM 1058 C CA . GLY A 1 141 ? -6.585 -8.164 -17.982 1.00 61.25 141 GLY A CA 1
ATOM 1059 C C . GLY A 1 141 ? -6.520 -9.069 -16.743 1.00 61.25 141 GLY A C 1
ATOM 1060 O O . GLY A 1 141 ? -7.536 -9.383 -16.121 1.00 61.25 141 GLY A O 1
ATOM 1061 N N . PHE A 1 142 ? -5.318 -9.537 -16.391 1.00 57.12 142 PHE A N 1
ATOM 1062 C CA . PHE A 1 142 ? -5.113 -10.412 -15.231 1.00 57.12 142 PHE A CA 1
ATOM 1063 C C . PHE A 1 142 ? -5.493 -9.678 -13.933 1.00 57.12 142 PHE A C 1
ATOM 1065 O O . PHE A 1 142 ? -4.956 -8.615 -13.647 1.00 57.12 142 PHE A O 1
ATOM 1072 N N . GLY A 1 143 ? -6.410 -10.244 -13.141 1.00 50.53 143 GLY A N 1
ATOM 1073 C CA . GLY A 1 143 ? -6.851 -9.654 -11.867 1.00 50.53 143 GLY A CA 1
ATOM 1074 C C . GLY A 1 143 ? -8.275 -9.087 -11.853 1.00 50.53 143 GLY A C 1
ATOM 1075 O O . GLY A 1 143 ? -8.719 -8.646 -10.798 1.00 50.53 143 GLY A O 1
ATOM 1076 N N . MET A 1 144 ? -9.019 -9.154 -12.962 1.00 48.88 144 MET A N 1
ATOM 1077 C CA . MET A 1 144 ? -10.482 -9.042 -12.918 1.00 48.88 144 MET A CA 1
ATOM 1078 C C . MET A 1 144 ? -11.092 -10.431 -12.678 1.00 48.88 144 MET A C 1
ATOM 1080 O O . MET A 1 144 ? -10.896 -11.334 -13.495 1.00 48.88 144 MET A O 1
ATOM 1084 N N . PHE A 1 145 ? -11.788 -10.610 -11.552 1.00 41.38 145 PHE A N 1
ATOM 1085 C CA . PHE A 1 145 ? -12.643 -11.777 -11.292 1.00 41.38 145 PHE A CA 1
ATOM 1086 C C . PHE A 1 145 ? -14.083 -11.502 -11.724 1.00 41.38 145 PHE A C 1
ATOM 1088 O O . PHE A 1 145 ? -14.541 -10.352 -11.541 1.00 41.38 145 PHE A O 1
#